Protein AF-A0A966PVG3-F1 (afdb_monomer)

Solvent-accessible surface area (backbone atoms only — not comparable to full-atom values): 7642 Å² total; per-residue (Å²): 141,84,84,85,85,81,87,70,96,62,101,69,91,78,86,78,86,86,79,92,76,95,73,86,72,82,71,75,79,73,62,93,82,69,76,75,60,95,84,68,66,78,72,76,71,67,81,65,56,90,96,37,54,70,64,31,50,52,52,36,54,48,45,52,58,73,65,40,56,68,58,55,53,57,61,68,74,50,93,69,58,72,68,56,52,53,51,52,52,52,51,51,51,50,53,55,48,53,53,51,51,60,72,70,53,74,80,80,86,77,130

Foldseek 3Di:
DDDDDDDDDDPDDDDDDDDDDDDPDPPPPPDPPDPDDPPPPPALDFDADPPRVVVRVVVSVVRVVVVCVVVVVVPVVDDDDVVVVVVVVVVVVVVVVVVVCVVPDDDDDDD

Sequence (111 aa):
MILEINLARDKSVVLYIKHINNRRFKIAIPNKRFKPRPDEKLGLIVDVPEGQFEKAFRKFRNKVQDSGLLEEIRERMEYEKPSISRKKAKNQARKRWLKKVASTKLPPKLY

Nearest PDB structures (foldseek):
  6gaz-assembly1_AU  TM=6.120E-01  e=1.998E-02  Sus scrofa
  8any-assembly1_AQ  TM=6.248E-01  e=4.425E-02  Homo sapiens

pLDDT: mean 72.33, std 24.22, range [23.53, 97.81]

Structure (mmCIF, N/CA/C/O backbone):
data_AF-A0A966PVG3-F1
#
_entry.id   AF-A0A966PVG3-F1
#
loop_
_atom_site.group_PDB
_atom_site.id
_atom_site.type_symbol
_atom_site.label_atom_id
_atom_site.label_alt_id
_atom_site.label_comp_id
_atom_site.label_asym_id
_atom_site.label_entity_id
_atom_site.label_seq_id
_atom_site.pdbx_PDB_ins_code
_atom_site.Cartn_x
_atom_site.Cartn_y
_atom_site.Cartn_z
_atom_site.occupancy
_atom_site.B_iso_or_equiv
_atom_site.auth_seq_id
_atom_site.auth_comp_id
_atom_site.auth_asym_id
_atom_site.auth_atom_id
_atom_site.pdbx_PDB_model_num
ATOM 1 N N . MET A 1 1 ? 14.954 33.764 5.720 1.00 37.12 1 MET A N 1
ATOM 2 C CA . MET A 1 1 ? 14.566 33.478 7.116 1.00 37.12 1 MET A CA 1
ATOM 3 C C . MET A 1 1 ? 13.916 34.722 7.678 1.00 37.12 1 MET A C 1
ATOM 5 O O . MET A 1 1 ? 14.643 35.664 7.922 1.00 37.12 1 MET A O 1
ATOM 9 N N . ILE A 1 2 ? 12.591 34.729 7.806 1.00 23.53 2 ILE A N 1
ATOM 10 C CA . ILE A 1 2 ? 11.810 35.454 8.820 1.00 23.53 2 ILE A CA 1
ATOM 11 C C . ILE A 1 2 ? 10.505 34.644 8.895 1.00 23.53 2 ILE A C 1
ATOM 13 O O . ILE A 1 2 ? 9.831 34.466 7.882 1.00 23.53 2 ILE A O 1
ATOM 17 N N . LEU A 1 3 ? 10.240 34.035 10.050 1.00 30.44 3 LEU A N 1
ATOM 18 C CA . LEU A 1 3 ? 9.020 33.288 10.352 1.00 30.44 3 LEU A CA 1
ATOM 19 C C . LEU A 1 3 ? 8.154 34.209 11.214 1.00 30.44 3 LEU A C 1
ATOM 21 O O . LEU A 1 3 ? 8.503 34.449 12.365 1.00 30.44 3 LEU A O 1
ATOM 25 N N . GLU A 1 4 ? 7.055 34.736 10.680 1.00 28.86 4 GLU A N 1
ATOM 26 C CA . GLU A 1 4 ? 6.042 35.383 11.517 1.00 28.86 4 GLU A CA 1
ATOM 27 C C . GLU A 1 4 ? 5.070 34.327 12.055 1.00 28.86 4 GLU A C 1
ATOM 29 O O . GLU A 1 4 ? 4.453 33.577 11.296 1.00 28.86 4 GLU A O 1
ATOM 34 N N . ILE A 1 5 ? 4.946 34.267 13.382 1.00 37.72 5 ILE A N 1
ATOM 35 C CA . ILE A 1 5 ? 4.001 33.417 14.111 1.00 37.72 5 ILE A CA 1
ATOM 36 C C . ILE A 1 5 ? 2.838 34.317 14.537 1.00 37.72 5 ILE A C 1
ATOM 38 O O . ILE A 1 5 ? 2.929 35.006 15.548 1.00 37.72 5 ILE A O 1
ATOM 42 N N . ASN A 1 6 ? 1.747 34.334 13.769 1.00 36.62 6 ASN A N 1
ATOM 43 C CA . ASN A 1 6 ? 0.513 35.009 14.178 1.00 36.62 6 ASN A CA 1
ATOM 44 C C . ASN A 1 6 ? -0.455 34.001 14.812 1.00 36.62 6 ASN A C 1
ATOM 46 O O . ASN A 1 6 ? -0.946 33.079 14.159 1.00 36.62 6 ASN A O 1
ATOM 50 N N . LEU A 1 7 ? -0.706 34.191 16.109 1.00 43.53 7 LEU A N 1
ATOM 51 C CA . LEU A 1 7 ? -1.628 33.416 16.935 1.00 43.53 7 LEU A CA 1
ATOM 52 C C . LEU A 1 7 ? -3.058 33.950 16.729 1.00 43.53 7 LEU A C 1
ATOM 54 O O . LEU A 1 7 ? -3.460 34.920 17.367 1.00 43.53 7 LEU A O 1
ATOM 58 N N . ALA A 1 8 ? -3.831 33.340 15.827 1.00 41.03 8 ALA A N 1
ATOM 59 C CA . ALA A 1 8 ? -5.251 33.658 15.668 1.00 41.03 8 ALA A CA 1
ATOM 60 C C . ALA A 1 8 ? -6.117 32.775 16.584 1.00 41.03 8 ALA A C 1
ATOM 62 O O . ALA A 1 8 ? -5.935 31.564 16.688 1.00 41.03 8 ALA A O 1
ATOM 63 N N . ARG A 1 9 ? -7.057 33.434 17.260 1.00 46.69 9 ARG A N 1
ATOM 64 C CA . ARG A 1 9 ? -7.777 33.034 18.474 1.00 46.69 9 ARG A CA 1
ATOM 65 C C . ARG A 1 9 ? -9.003 32.137 18.238 1.00 46.69 9 ARG A C 1
ATOM 67 O O . ARG A 1 9 ? -9.916 32.179 19.046 1.00 46.69 9 ARG A O 1
ATOM 74 N N . ASP A 1 10 ? -9.016 31.308 17.195 1.00 41.84 10 ASP A N 1
ATOM 75 C CA . ASP A 1 10 ? -10.086 30.329 16.962 1.00 41.84 10 ASP A CA 1
ATOM 76 C C . ASP A 1 10 ? -9.534 29.008 16.418 1.00 41.84 10 ASP A C 1
ATOM 78 O O . ASP A 1 10 ? -8.611 28.957 15.606 1.00 41.84 10 ASP A O 1
ATOM 82 N N . LYS A 1 11 ? -10.101 27.913 16.923 1.00 41.31 11 LYS A N 1
ATOM 83 C CA . LYS A 1 11 ? -9.664 26.519 16.783 1.00 41.31 11 LYS A CA 1
ATOM 84 C C . LYS A 1 11 ? -9.547 26.063 15.317 1.00 41.31 11 LYS A C 1
ATOM 86 O O . LYS A 1 11 ? -10.469 25.457 14.789 1.00 41.31 11 LYS A O 1
ATOM 91 N N . SER A 1 12 ? -8.422 26.306 14.647 1.00 33.00 12 SER A N 1
ATOM 92 C CA . SER A 1 12 ? -7.921 25.486 13.524 1.00 33.00 12 SER A CA 1
ATOM 93 C C . SER A 1 12 ?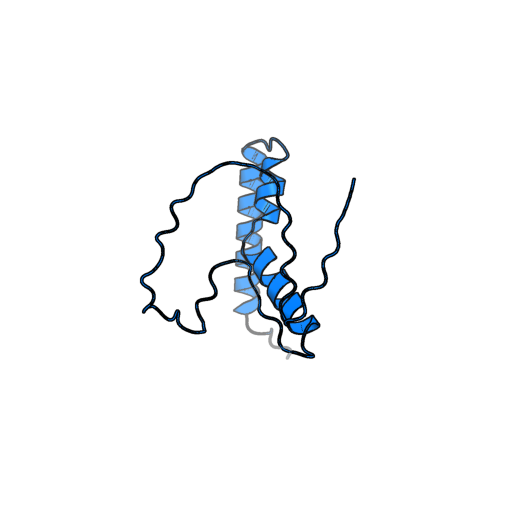 -6.552 25.990 13.054 1.00 33.00 12 SER A C 1
ATOM 95 O O . SER A 1 12 ? -6.431 26.852 12.189 1.00 33.00 12 SER A O 1
ATOM 97 N N . VAL A 1 13 ? -5.483 25.429 13.619 1.00 34.34 13 VAL A N 1
ATOM 98 C CA . VAL A 1 13 ? -4.112 25.680 13.154 1.00 34.34 13 VAL A CA 1
ATOM 99 C C . VAL A 1 13 ? -3.903 24.913 11.844 1.00 34.34 13 VAL A C 1
ATOM 101 O O . VAL A 1 13 ? -3.548 23.737 11.842 1.00 34.34 13 VAL A O 1
ATOM 104 N N . VAL A 1 14 ? -4.176 25.561 10.711 1.00 35.84 14 VAL A N 1
ATOM 105 C CA . VAL A 1 14 ? -3.861 25.028 9.378 1.00 35.84 14 VAL A CA 1
ATOM 106 C C . VAL A 1 14 ? -2.420 25.411 9.045 1.00 35.84 14 VAL A C 1
ATOM 108 O O . VAL A 1 14 ? -2.144 26.527 8.610 1.00 35.84 14 VAL A O 1
ATOM 111 N N . LEU A 1 15 ? -1.482 24.488 9.267 1.00 32.56 15 LEU A N 1
ATOM 112 C CA . LEU A 1 15 ? -0.089 24.650 8.847 1.00 32.56 15 LEU A CA 1
ATOM 113 C C . LEU A 1 15 ? -0.007 24.578 7.313 1.00 32.56 15 LEU A C 1
ATOM 115 O O . LEU A 1 15 ? -0.038 23.497 6.726 1.00 32.56 15 LEU A O 1
ATOM 119 N N . TYR A 1 16 ? 0.086 25.731 6.651 1.00 31.47 16 TYR A N 1
ATOM 120 C CA . TYR A 1 16 ? 0.395 25.814 5.223 1.00 31.47 16 TYR A CA 1
ATOM 121 C C . TYR A 1 16 ? 1.912 25.741 5.007 1.00 31.47 16 TYR A C 1
ATOM 123 O O . TYR A 1 16 ? 2.641 26.642 5.412 1.00 31.47 16 TYR A O 1
ATOM 131 N N . ILE A 1 17 ? 2.387 24.727 4.280 1.00 37.81 17 ILE A N 1
ATOM 132 C CA . ILE A 1 17 ? 3.683 24.786 3.588 1.00 37.81 17 ILE A CA 1
ATOM 133 C C . ILE A 1 17 ? 3.386 25.251 2.160 1.00 37.81 17 ILE A C 1
ATOM 135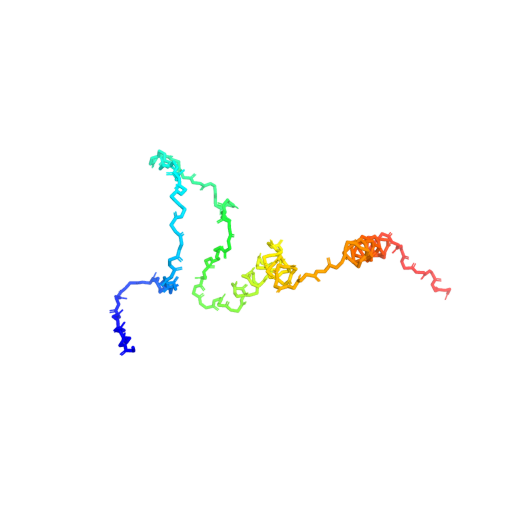 O O . ILE A 1 17 ? 2.778 24.525 1.375 1.00 37.81 17 ILE A O 1
ATOM 139 N N . LYS A 1 18 ? 3.768 26.487 1.825 1.00 39.03 18 LYS A N 1
ATOM 140 C CA . LYS A 1 18 ? 3.577 27.071 0.491 1.00 39.03 18 LYS A CA 1
ATOM 141 C C . LYS A 1 18 ? 4.909 27.047 -0.267 1.00 39.03 18 LYS A C 1
ATOM 143 O O . LYS A 1 18 ? 5.784 27.854 0.033 1.00 39.03 18 LYS A O 1
ATOM 148 N N . HIS A 1 19 ? 5.049 26.188 -1.283 1.00 31.36 19 HIS A N 1
ATOM 149 C CA . HIS A 1 19 ? 5.986 26.463 -2.381 1.00 31.36 19 HIS A CA 1
ATOM 150 C C . HIS A 1 19 ? 5.538 25.902 -3.748 1.00 31.36 19 HIS A C 1
ATOM 152 O O . HIS A 1 19 ? 5.462 24.699 -3.968 1.00 31.36 19 HIS A O 1
ATOM 158 N N . ILE A 1 20 ? 5.181 26.862 -4.610 1.00 45.12 20 ILE A N 1
ATOM 159 C CA . ILE A 1 20 ? 5.308 27.005 -6.072 1.00 45.12 20 ILE A CA 1
ATOM 160 C C . ILE A 1 20 ? 5.432 25.719 -6.913 1.00 45.12 20 ILE A C 1
ATOM 162 O O . ILE A 1 20 ? 6.520 25.191 -7.094 1.00 45.12 20 ILE A O 1
ATOM 166 N N . ASN A 1 21 ? 4.327 25.311 -7.553 1.00 39.06 21 ASN A N 1
ATOM 167 C CA . ASN A 1 21 ? 4.325 25.030 -8.994 1.00 39.06 21 ASN A CA 1
ATOM 168 C C . ASN A 1 21 ? 2.907 25.125 -9.580 1.00 39.06 21 ASN A C 1
ATOM 170 O O . ASN A 1 21 ? 1.956 24.465 -9.164 1.00 39.06 21 ASN A O 1
ATOM 174 N N . ASN A 1 22 ? 2.790 26.034 -10.540 1.00 41.56 22 ASN A N 1
ATOM 175 C CA . ASN A 1 22 ? 1.582 26.692 -11.010 1.00 41.56 22 ASN A CA 1
ATOM 176 C C . ASN A 1 22 ? 0.771 25.811 -11.982 1.00 41.56 22 ASN A C 1
ATOM 178 O O . ASN A 1 22 ? 0.688 26.107 -13.171 1.00 41.56 22 ASN A O 1
ATOM 182 N N . ARG A 1 23 ? 0.156 24.720 -11.504 1.00 42.12 23 ARG A N 1
ATOM 183 C CA . ARG A 1 23 ? -0.913 24.037 -12.254 1.00 42.12 23 ARG A CA 1
ATOM 184 C C . ARG A 1 23 ? -2.264 24.466 -11.711 1.00 42.12 23 ARG A C 1
ATOM 186 O O . ARG A 1 23 ? -2.739 23.979 -10.691 1.00 42.12 23 ARG A O 1
ATOM 193 N N . ARG A 1 24 ? -2.862 25.417 -12.424 1.00 39.53 24 ARG A N 1
ATOM 194 C CA . ARG A 1 24 ? -4.205 25.954 -12.220 1.00 39.53 24 ARG A CA 1
ATOM 195 C C . ARG A 1 24 ? -5.239 24.844 -12.465 1.00 39.53 24 ARG A C 1
ATOM 197 O O . ARG A 1 24 ? -5.861 24.784 -13.520 1.00 39.53 24 ARG A O 1
ATOM 204 N N . PHE A 1 25 ? -5.396 23.933 -11.505 1.00 38.88 25 PHE A N 1
ATOM 205 C CA . PHE A 1 25 ? -6.525 23.010 -11.477 1.00 38.88 25 PHE A CA 1
ATOM 206 C C . PHE A 1 25 ? -7.785 23.856 -11.292 1.00 38.88 25 PHE A C 1
ATOM 208 O O . PHE A 1 25 ? -7.954 24.515 -10.266 1.00 38.88 25 PHE A O 1
ATOM 215 N N . LYS A 1 26 ? -8.653 23.894 -12.309 1.00 31.30 26 LYS A N 1
ATOM 216 C CA . LYS A 1 26 ? -10.000 24.451 -12.173 1.00 31.30 26 LYS A CA 1
ATOM 217 C C . LYS A 1 26 ? -10.766 23.551 -11.206 1.00 31.30 26 LYS A C 1
ATOM 219 O O . LYS A 1 26 ? -11.350 22.554 -11.612 1.00 31.30 26 LYS A O 1
ATOM 224 N N . ILE A 1 27 ? -10.726 23.882 -9.922 1.00 35.56 27 ILE A N 1
ATOM 225 C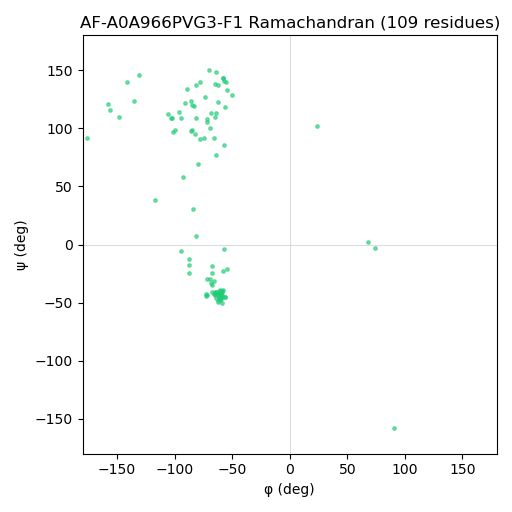 CA . ILE A 1 27 ? -11.653 23.322 -8.946 1.00 35.56 27 ILE A CA 1
ATOM 226 C C . ILE A 1 27 ? -12.991 23.985 -9.272 1.00 35.56 27 ILE A C 1
ATOM 228 O O . ILE A 1 27 ? -13.138 25.196 -9.102 1.00 35.56 27 ILE A O 1
ATOM 232 N N . ALA A 1 28 ? -13.933 23.229 -9.837 1.00 48.47 28 ALA A N 1
ATOM 233 C CA . ALA A 1 28 ? -15.306 23.697 -9.954 1.00 48.47 28 ALA A CA 1
ATOM 234 C C . ALA A 1 28 ? -15.771 24.055 -8.539 1.00 48.47 28 ALA A C 1
ATOM 236 O O . ALA A 1 28 ? -15.742 23.194 -7.664 1.00 48.47 28 ALA A O 1
ATOM 237 N N . ILE A 1 29 ? -16.118 25.321 -8.296 1.00 47.38 29 ILE A N 1
ATOM 238 C CA . ILE A 1 29 ? -16.667 25.745 -7.006 1.00 47.38 29 ILE A CA 1
ATOM 239 C C . ILE A 1 29 ? -18.005 25.015 -6.879 1.00 47.38 29 ILE A C 1
ATOM 241 O O . ILE A 1 29 ? -18.917 25.313 -7.658 1.00 47.38 29 ILE A O 1
ATOM 245 N N . PRO A 1 30 ? -18.135 24.024 -5.979 1.00 50.88 30 PRO A N 1
ATOM 246 C CA . PRO A 1 30 ? -19.380 23.298 -5.868 1.00 50.88 30 PRO A CA 1
ATOM 247 C C . PRO A 1 30 ? -20.456 24.265 -5.379 1.00 50.88 30 PRO A C 1
ATOM 249 O O . PRO A 1 30 ? -20.226 25.121 -4.520 1.00 50.88 30 PRO A O 1
ATOM 252 N N . ASN A 1 31 ? -21.635 24.141 -5.979 1.00 57.56 31 ASN A N 1
ATOM 253 C CA . ASN A 1 31 ? -22.809 24.941 -5.670 1.00 57.56 31 ASN A CA 1
ATOM 254 C C . ASN A 1 31 ? -23.040 24.931 -4.144 1.00 57.56 31 ASN A C 1
ATOM 256 O O . ASN A 1 31 ? -23.087 23.852 -3.552 1.00 57.56 31 ASN A O 1
ATOM 260 N N . LYS A 1 32 ? -23.197 26.099 -3.496 1.00 53.06 32 LYS A N 1
ATOM 261 C CA . LYS A 1 32 ? -23.211 26.269 -2.015 1.00 53.06 32 LYS A CA 1
ATOM 262 C C . LYS A 1 32 ? -24.278 25.449 -1.258 1.00 53.06 32 LYS A C 1
ATOM 264 O O . LYS A 1 32 ? -24.340 25.495 -0.035 1.00 53.06 32 LYS A O 1
ATOM 269 N N . ARG A 1 33 ? -25.139 24.723 -1.975 1.00 47.59 33 ARG A N 1
ATOM 270 C CA . ARG A 1 33 ? -26.182 23.835 -1.444 1.00 47.59 33 ARG A CA 1
ATOM 271 C C . ARG A 1 33 ? -25.741 22.370 -1.321 1.00 47.59 33 ARG A C 1
ATOM 273 O O . ARG A 1 33 ? -26.494 21.570 -0.778 1.00 47.59 33 ARG A O 1
ATOM 280 N N . PHE A 1 34 ? -24.544 22.009 -1.786 1.00 48.00 34 PHE A N 1
ATOM 281 C CA . PHE A 1 34 ? -24.001 20.662 -1.616 1.00 48.00 34 PHE A CA 1
ATOM 282 C C . PHE A 1 34 ? -23.317 20.551 -0.246 1.00 48.00 34 PHE A C 1
ATOM 284 O O . PHE A 1 34 ? -22.185 20.995 -0.070 1.00 48.00 34 PHE A O 1
ATOM 291 N N . LYS A 1 35 ? -24.011 19.991 0.752 1.00 49.66 35 LYS A N 1
ATOM 292 C CA . LYS A 1 35 ? -23.358 19.513 1.979 1.00 49.66 35 LYS A CA 1
ATOM 293 C C . LYS A 1 35 ? -22.786 18.126 1.650 1.00 49.66 35 LYS A C 1
ATOM 295 O O . LYS A 1 35 ? -23.596 17.224 1.435 1.00 49.66 35 LYS A O 1
ATOM 300 N N . PRO A 1 36 ? -21.455 17.937 1.535 1.00 52.44 36 PRO A N 1
ATOM 301 C CA . PRO A 1 36 ? -20.901 16.606 1.305 1.00 52.44 36 PRO A CA 1
ATOM 302 C C . PRO A 1 36 ? -21.343 15.682 2.441 1.00 52.44 36 PRO A C 1
ATOM 304 O O . PRO A 1 36 ? -21.464 16.117 3.592 1.00 52.44 36 PRO A O 1
ATOM 307 N N . ARG A 1 37 ? -21.620 14.416 2.117 1.00 54.06 37 ARG A N 1
ATOM 308 C CA . ARG A 1 37 ? -21.964 13.422 3.136 1.00 54.06 37 ARG A CA 1
ATOM 309 C C . ARG A 1 37 ? -20.802 13.333 4.144 1.00 54.06 37 ARG A C 1
ATOM 311 O O . ARG A 1 37 ? -19.650 13.467 3.726 1.00 54.06 37 ARG A O 1
ATOM 318 N N . PRO A 1 38 ? -21.051 13.149 5.455 1.00 54.38 38 PRO A N 1
ATOM 319 C CA . PRO A 1 38 ? -19.999 13.182 6.484 1.00 54.38 38 PRO A CA 1
ATOM 320 C C . PRO A 1 38 ? -18.823 12.215 6.236 1.00 54.38 38 PRO A C 1
ATOM 322 O O . PRO A 1 38 ? -17.731 12.403 6.775 1.00 54.38 38 PRO A O 1
ATOM 325 N N . ASP A 1 39 ? -19.052 11.186 5.423 1.00 54.56 39 ASP A N 1
ATOM 326 C CA . ASP A 1 39 ? -18.127 10.130 5.021 1.00 54.56 39 ASP A CA 1
ATOM 327 C C . ASP A 1 39 ? -17.256 10.459 3.789 1.00 54.56 39 ASP A C 1
ATOM 329 O O . ASP A 1 39 ? -16.237 9.800 3.576 1.00 54.56 39 ASP A O 1
ATOM 333 N N . GLU A 1 40 ? -17.540 11.521 3.030 1.00 56.53 40 GLU A N 1
ATOM 334 C CA . GLU A 1 40 ? -16.767 11.909 1.838 1.00 56.53 40 GLU A CA 1
ATOM 335 C C . GLU A 1 40 ? -15.662 12.927 2.159 1.00 56.53 40 GLU A C 1
ATOM 337 O O . GLU A 1 40 ? -15.588 14.025 1.603 1.00 56.53 40 GLU A O 1
ATOM 342 N N . LYS A 1 41 ? -14.745 12.577 3.065 1.00 55.81 41 LYS A N 1
ATOM 343 C CA . LYS A 1 41 ? -13.515 13.369 3.229 1.00 55.81 41 LYS A CA 1
ATOM 344 C C . LYS A 1 41 ? -12.534 13.030 2.118 1.00 55.81 41 LYS A C 1
ATOM 346 O O . LYS A 1 41 ? -11.721 12.117 2.255 1.00 55.81 41 LYS A O 1
ATOM 351 N N . LEU A 1 42 ? -12.625 13.780 1.024 1.00 60.34 42 LEU A N 1
ATOM 352 C CA . LEU A 1 42 ? -11.730 13.684 -0.125 1.00 60.34 42 LEU A CA 1
ATOM 353 C C . LEU A 1 42 ? -10.280 14.018 0.288 1.00 60.34 42 LEU A C 1
ATOM 355 O O . LEU A 1 42 ? -9.996 15.097 0.807 1.00 60.34 42 LEU A O 1
ATOM 359 N N . GLY A 1 43 ? -9.351 13.085 0.052 1.00 69.75 43 GLY A N 1
ATOM 360 C CA . GLY A 1 43 ? -7.904 13.292 0.208 1.00 69.75 43 GLY A CA 1
ATOM 361 C C . GLY A 1 43 ? -7.302 12.972 1.590 1.00 69.75 43 GLY A C 1
ATOM 362 O O . GLY A 1 43 ? -7.836 12.193 2.384 1.00 69.75 43 GLY A O 1
ATOM 363 N N . LEU A 1 44 ? -6.134 13.568 1.865 1.00 79.69 44 LEU A N 1
ATOM 364 C CA . LEU A 1 44 ? -5.276 13.293 3.034 1.00 79.69 44 LEU A CA 1
ATOM 365 C C . LEU A 1 44 ? -5.707 14.005 4.331 1.00 79.69 44 LEU A C 1
ATOM 367 O O . LEU A 1 44 ? -4.998 13.950 5.331 1.00 79.69 44 LEU A O 1
ATOM 371 N N . ILE A 1 45 ? -6.859 14.673 4.345 1.00 84.25 45 ILE A N 1
ATOM 372 C CA . ILE A 1 45 ? -7.301 15.482 5.488 1.00 84.25 45 ILE A CA 1
ATOM 373 C C . ILE A 1 45 ? -7.933 14.585 6.566 1.00 84.25 45 ILE A C 1
ATOM 375 O O . ILE A 1 45 ? -8.703 13.662 6.264 1.00 84.25 45 ILE A O 1
ATOM 379 N N . VAL A 1 46 ? -7.605 14.846 7.836 1.00 84.06 46 VAL A N 1
ATOM 380 C CA . VAL A 1 46 ? -8.17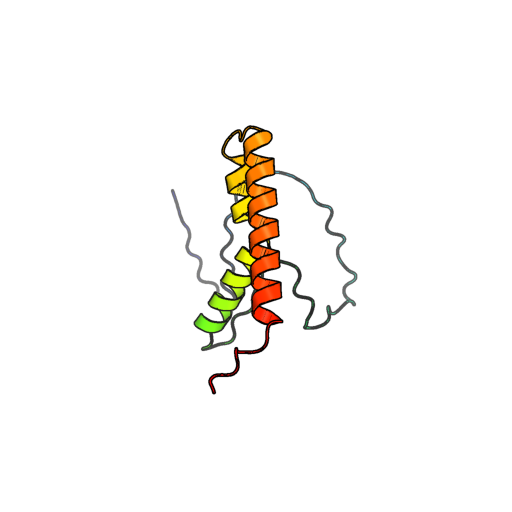7 14.177 9.014 1.00 84.06 46 VAL A CA 1
ATOM 381 C C . VAL A 1 46 ? -8.520 15.222 10.070 1.00 84.06 46 VAL A C 1
ATOM 383 O O . VAL A 1 46 ? -7.643 15.956 10.511 1.00 84.06 46 VAL A O 1
ATOM 386 N N . ASP A 1 47 ? -9.779 15.254 10.501 1.00 84.19 47 ASP A N 1
ATOM 387 C CA . ASP A 1 47 ? -10.203 16.122 11.604 1.00 84.19 47 ASP A CA 1
ATOM 388 C C . ASP A 1 47 ? -9.782 15.502 12.933 1.00 84.19 47 ASP A C 1
ATOM 390 O O . ASP A 1 47 ? -9.906 14.287 13.141 1.00 84.19 47 ASP A O 1
ATOM 394 N N . VAL A 1 48 ? -9.326 16.357 13.841 1.00 85.81 48 VAL A N 1
ATOM 395 C CA . VAL A 1 48 ? -8.884 15.968 15.176 1.00 85.81 48 VAL A CA 1
ATOM 396 C C . VAL A 1 48 ? -9.947 16.403 16.187 1.00 85.81 48 VAL A C 1
ATOM 398 O O . VAL A 1 48 ? -10.132 17.604 16.376 1.00 85.81 48 VAL A O 1
ATOM 401 N N . PRO A 1 49 ? -10.654 15.464 16.842 1.00 82.19 49 PRO A N 1
ATOM 402 C CA . PRO A 1 49 ? -11.497 15.794 17.983 1.00 82.19 49 PRO A CA 1
ATOM 403 C C . PRO A 1 49 ? -10.630 16.167 19.192 1.00 82.19 49 PRO A C 1
ATOM 405 O O . PRO A 1 49 ? -9.527 15.633 19.359 1.00 82.19 49 PRO A O 1
ATOM 408 N N . GLU A 1 50 ? -11.145 17.033 20.065 1.00 83.44 50 GLU A N 1
ATOM 409 C CA . GLU A 1 50 ? -10.472 17.406 21.314 1.00 83.44 50 GLU A CA 1
ATOM 410 C C . GLU A 1 50 ? -10.133 16.151 22.148 1.00 83.44 50 GLU A C 1
ATOM 412 O O . GLU A 1 50 ? -10.933 15.220 22.264 1.00 83.44 50 GLU A O 1
ATOM 417 N N . GLY A 1 51 ? -8.895 16.076 22.649 1.00 84.19 51 GLY A N 1
ATOM 418 C CA . GLY A 1 51 ? -8.385 14.936 23.425 1.00 84.19 51 GLY A CA 1
ATOM 419 C C . GLY A 1 51 ? -8.054 13.657 22.632 1.00 84.19 51 GLY A C 1
ATOM 420 O O . GLY A 1 51 ? -7.539 12.709 23.215 1.00 84.19 51 GLY A O 1
ATOM 421 N N . GLN A 1 52 ? -8.295 13.599 21.313 1.00 85.94 52 GLN A N 1
ATOM 422 C CA . GLN A 1 52 ? -8.093 12.390 20.486 1.00 85.94 52 GLN A CA 1
ATOM 423 C C . GLN A 1 52 ? -7.032 12.557 19.381 1.00 85.94 52 GLN A C 1
ATOM 425 O O . GLN A 1 52 ? -7.173 12.019 18.277 1.00 85.94 52 GLN A O 1
ATOM 430 N N . PHE A 1 53 ? -5.942 13.267 19.677 1.00 87.38 53 PHE A N 1
ATOM 431 C CA . PHE A 1 53 ? -4.861 13.523 18.719 1.00 87.38 53 PHE A CA 1
ATOM 432 C C . PHE A 1 53 ? -4.210 12.241 18.179 1.00 87.38 53 PHE A C 1
ATOM 434 O O . PHE A 1 53 ? -4.139 12.056 16.966 1.00 87.38 53 PHE A O 1
ATOM 441 N N . GLU A 1 54 ? -3.815 11.312 19.053 1.00 90.25 54 GLU A N 1
ATOM 442 C CA . GLU A 1 54 ? -3.093 10.092 18.654 1.00 90.25 54 GLU A CA 1
ATOM 443 C C . GLU A 1 54 ? -3.904 9.233 17.669 1.00 90.25 54 GLU A C 1
ATOM 445 O O . GLU A 1 54 ? -3.415 8.748 16.645 1.00 90.25 54 GLU A O 1
ATOM 450 N N . LYS A 1 55 ? -5.210 9.109 17.926 1.00 85.56 55 LYS A N 1
ATOM 451 C CA . LYS A 1 55 ? -6.130 8.373 17.053 1.00 85.56 55 LYS A CA 1
ATOM 452 C C . LYS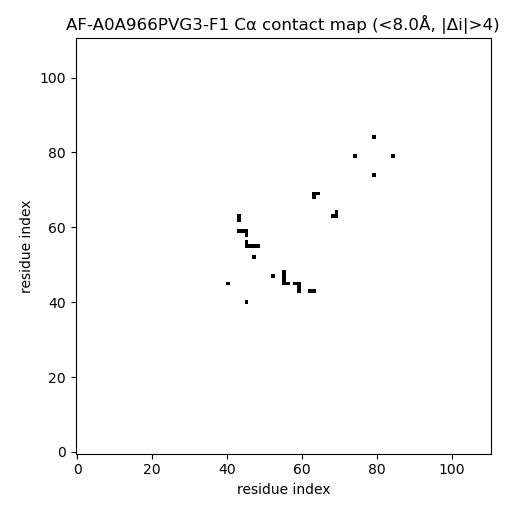 A 1 55 ? -6.252 9.038 15.683 1.00 85.56 55 LYS A C 1
ATOM 454 O O . LYS A 1 55 ? -6.299 8.335 14.670 1.00 85.56 55 LYS A O 1
ATOM 459 N N . ALA A 1 56 ? -6.326 10.367 15.643 1.00 86.81 56 ALA A N 1
ATOM 460 C CA . ALA A 1 56 ? -6.380 11.124 14.398 1.00 86.81 56 ALA A CA 1
ATOM 461 C C . ALA A 1 56 ? -5.056 11.023 13.623 1.00 86.81 56 ALA A C 1
ATOM 463 O O . ALA A 1 56 ? -5.066 10.778 12.417 1.00 86.81 56 ALA A O 1
ATOM 464 N N . PHE A 1 57 ? -3.921 11.083 14.315 1.00 90.44 57 PHE A N 1
ATOM 465 C CA . PHE A 1 57 ? -2.602 10.936 13.714 1.00 90.44 57 PHE A CA 1
ATOM 466 C C . PHE A 1 57 ? -2.378 9.542 13.114 1.00 90.44 57 PHE A C 1
ATOM 468 O O . PHE A 1 57 ? -1.890 9.421 11.989 1.00 90.44 57 PHE A O 1
ATOM 475 N N . ARG A 1 58 ? -2.828 8.476 13.789 1.00 90.69 58 ARG A N 1
ATOM 476 C CA . ARG A 1 58 ? -2.804 7.116 13.229 1.00 90.69 58 ARG A CA 1
ATOM 477 C C . ARG A 1 58 ? -3.630 7.008 11.947 1.00 90.69 58 ARG A C 1
ATOM 479 O O . ARG A 1 58 ? -3.174 6.425 10.967 1.00 90.69 58 ARG A O 1
ATOM 486 N N . LYS A 1 59 ? -4.832 7.597 11.929 1.00 86.69 59 LYS A N 1
ATOM 487 C CA . LYS A 1 59 ? -5.668 7.649 10.717 1.00 86.69 59 LYS A CA 1
ATOM 488 C C . LYS A 1 59 ? -4.970 8.413 9.593 1.00 86.69 59 LYS A C 1
ATOM 490 O O . LYS A 1 59 ? -5.013 7.968 8.452 1.00 86.69 59 LYS A O 1
ATOM 495 N N . PHE A 1 60 ? -4.314 9.525 9.912 1.00 88.50 60 PHE A N 1
ATOM 496 C CA . PHE A 1 60 ? -3.557 10.310 8.942 1.00 88.50 60 PHE A CA 1
ATOM 497 C C . PHE A 1 60 ? -2.391 9.511 8.348 1.00 88.50 60 PHE A C 1
ATOM 499 O O . PHE A 1 60 ? -2.273 9.435 7.128 1.00 88.50 60 PHE A O 1
ATOM 506 N N . ARG A 1 61 ? -1.588 8.834 9.183 1.00 90.75 61 ARG A N 1
ATOM 507 C CA . ARG A 1 61 ? -0.505 7.956 8.706 1.00 90.75 61 ARG A CA 1
ATOM 508 C C . ARG A 1 61 ? -1.021 6.871 7.766 1.00 90.75 61 ARG A C 1
ATOM 510 O O . ARG A 1 61 ? -0.434 6.682 6.706 1.00 90.75 61 ARG A O 1
ATOM 517 N N . ASN A 1 62 ? -2.123 6.211 8.119 1.00 90.00 62 ASN A N 1
ATOM 518 C CA . ASN A 1 62 ? -2.727 5.195 7.257 1.00 90.00 62 ASN A CA 1
ATOM 519 C C . ASN A 1 62 ? -3.174 5.798 5.918 1.00 90.00 62 ASN A C 1
ATOM 521 O O . ASN A 1 62 ? -2.811 5.271 4.877 1.00 90.00 62 ASN A O 1
ATOM 525 N N . LYS A 1 63 ? -3.844 6.961 5.917 1.00 86.88 63 LYS A N 1
ATOM 526 C CA . LYS A 1 63 ? -4.227 7.656 4.673 1.00 86.88 63 LYS A CA 1
ATOM 527 C C . LYS A 1 63 ? -3.027 8.013 3.786 1.00 86.88 63 LYS A C 1
ATOM 529 O O . LYS A 1 63 ? -3.119 7.902 2.567 1.00 86.88 63 LYS A O 1
ATOM 534 N N . VAL A 1 64 ? -1.912 8.448 4.378 1.00 88.81 64 VAL A N 1
ATOM 535 C CA . VAL A 1 64 ? -0.666 8.747 3.646 1.00 88.81 64 VAL A CA 1
ATOM 536 C C . VAL A 1 64 ? -0.035 7.479 3.065 1.00 88.81 64 VAL A C 1
ATOM 538 O O . VAL A 1 64 ? 0.539 7.526 1.982 1.00 88.81 64 VAL A O 1
ATOM 541 N N . GLN A 1 65 ? -0.135 6.346 3.759 1.00 88.69 65 GLN A N 1
ATOM 542 C CA . GLN A 1 65 ? 0.347 5.062 3.246 1.00 88.69 65 GLN A CA 1
ATOM 543 C C . GLN A 1 65 ? -0.552 4.525 2.126 1.00 88.69 65 GLN A C 1
ATOM 545 O O . GLN A 1 65 ? -0.040 4.085 1.098 1.00 88.69 65 GLN A O 1
ATOM 550 N N . ASP A 1 66 ? -1.872 4.616 2.295 1.00 87.25 66 ASP A N 1
ATOM 551 C CA . ASP A 1 66 ? -2.865 4.150 1.325 1.00 87.25 66 ASP A CA 1
ATOM 552 C C . ASP A 1 66 ? -2.827 4.959 0.024 1.00 87.25 66 ASP A C 1
ATOM 554 O O . ASP A 1 66 ? -3.066 4.408 -1.050 1.00 87.25 66 ASP A O 1
ATOM 558 N N . SER A 1 67 ? -2.481 6.251 0.093 1.00 87.50 67 SER A N 1
ATOM 559 C CA . SER A 1 67 ? -2.341 7.093 -1.101 1.00 87.50 67 SER A CA 1
ATOM 560 C C . SER A 1 67 ? -1.165 6.693 -1.996 1.00 87.50 67 SER A C 1
ATOM 562 O O . SER A 1 67 ? -1.131 7.094 -3.155 1.00 87.50 67 SER A O 1
ATOM 564 N N . GLY A 1 68 ? -0.187 5.935 -1.483 1.00 86.56 68 GLY A N 1
ATOM 565 C CA . GLY A 1 68 ? 0.989 5.498 -2.245 1.00 86.56 68 GLY A CA 1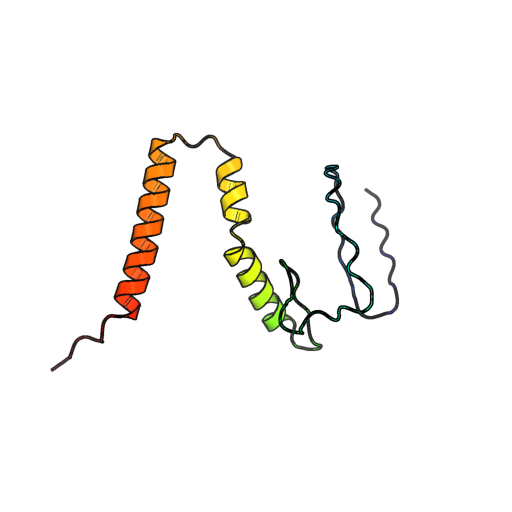
ATOM 566 C C . GLY A 1 68 ? 1.964 6.617 -2.637 1.00 86.56 68 GLY A C 1
ATOM 567 O O . GLY A 1 68 ? 2.982 6.335 -3.265 1.00 86.56 68 GLY A O 1
ATOM 568 N N . LEU A 1 69 ? 1.710 7.865 -2.224 1.00 87.75 69 LEU A N 1
ATOM 569 C CA . LEU A 1 69 ? 2.455 9.056 -2.650 1.00 87.75 69 LEU A CA 1
ATOM 570 C C . LEU A 1 69 ? 3.956 8.966 -2.337 1.00 87.75 69 LEU A C 1
ATOM 572 O O . LEU A 1 69 ? 4.792 9.365 -3.142 1.00 87.75 69 LEU A O 1
ATOM 576 N N . LEU A 1 70 ? 4.316 8.416 -1.174 1.00 87.88 70 LEU A N 1
ATOM 577 C CA . LEU A 1 70 ? 5.722 8.254 -0.790 1.00 87.88 70 LEU A CA 1
ATOM 578 C C . LEU A 1 70 ? 6.454 7.220 -1.653 1.00 87.88 70 LEU A C 1
ATOM 580 O O . LEU A 1 70 ? 7.647 7.376 -1.903 1.00 87.88 70 LEU A O 1
ATOM 584 N N . GLU A 1 71 ? 5.757 6.172 -2.095 1.00 88.25 71 GLU A N 1
ATOM 585 C CA . GLU A 1 71 ? 6.341 5.153 -2.969 1.00 88.25 71 GLU A CA 1
ATOM 586 C C . GLU A 1 71 ? 6.535 5.712 -4.379 1.00 88.25 71 GLU A C 1
ATOM 588 O O . GLU A 1 71 ? 7.606 5.557 -4.954 1.00 88.25 71 GLU A O 1
ATOM 593 N N . GLU A 1 72 ? 5.552 6.458 -4.885 1.00 89.25 72 GLU A N 1
ATOM 594 C CA . GLU A 1 72 ? 5.636 7.139 -6.178 1.00 89.25 72 GLU A CA 1
ATOM 595 C C . GLU A 1 72 ? 6.803 8.134 -6.230 1.00 89.25 72 GLU A C 1
ATOM 597 O O . GLU A 1 72 ? 7.556 8.157 -7.203 1.00 89.25 72 GLU A O 1
ATOM 602 N N . ILE A 1 73 ? 6.992 8.943 -5.181 1.0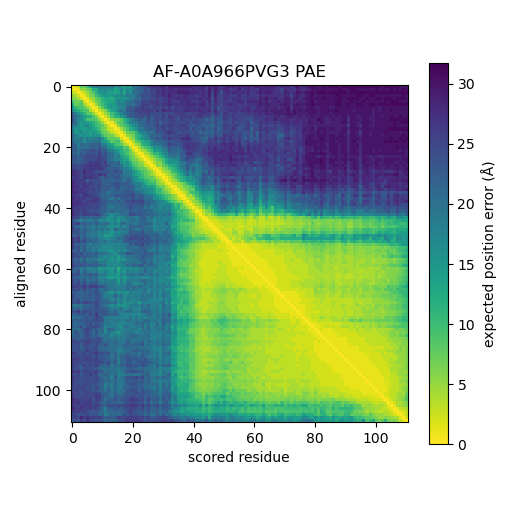0 93.19 73 ILE A N 1
ATOM 603 C CA . ILE A 1 73 ? 8.135 9.863 -5.109 1.00 93.19 73 ILE A CA 1
ATOM 604 C C . ILE A 1 73 ? 9.447 9.077 -5.143 1.00 93.19 73 ILE A C 1
ATOM 606 O O . ILE A 1 73 ? 10.337 9.435 -5.907 1.00 93.19 73 ILE A O 1
ATOM 610 N N . ARG A 1 74 ? 9.563 7.989 -4.370 1.00 89.81 74 ARG A N 1
ATOM 611 C CA . ARG A 1 74 ? 10.766 7.140 -4.365 1.00 89.81 74 ARG A CA 1
ATOM 612 C C . ARG A 1 74 ? 11.080 6.552 -5.731 1.00 89.81 74 ARG A C 1
ATOM 614 O O . ARG A 1 74 ? 12.232 6.590 -6.140 1.00 89.81 74 ARG A O 1
ATOM 621 N N . GLU A 1 75 ? 10.070 6.070 -6.443 1.00 89.88 75 GLU A N 1
ATOM 622 C CA . GLU A 1 75 ? 10.229 5.524 -7.794 1.00 89.88 75 GLU A CA 1
ATOM 623 C C . GLU A 1 75 ? 10.613 6.587 -8.830 1.00 89.88 75 GLU A C 1
ATOM 625 O O . GLU A 1 75 ? 11.224 6.263 -9.842 1.00 89.88 75 GLU A O 1
ATOM 630 N N . ARG A 1 76 ? 10.287 7.861 -8.583 1.00 92.19 76 ARG A N 1
ATOM 631 C CA . ARG A 1 76 ? 10.644 8.980 -9.467 1.00 92.19 76 ARG A CA 1
ATOM 632 C C . ARG A 1 76 ? 12.013 9.590 -9.189 1.00 92.19 76 ARG A C 1
ATOM 634 O O . ARG A 1 76 ? 12.507 10.324 -10.039 1.00 92.19 76 ARG A O 1
ATOM 641 N N . MET A 1 77 ? 12.601 9.347 -8.016 1.00 93.19 77 MET A N 1
ATOM 642 C CA . MET A 1 77 ? 13.890 9.940 -7.642 1.00 93.19 77 MET A CA 1
ATOM 643 C C . MET A 1 77 ? 15.073 9.336 -8.409 1.00 93.19 77 MET A C 1
ATOM 645 O O . MET A 1 77 ? 16.056 10.034 -8.637 1.00 93.19 77 MET A O 1
ATOM 649 N N . GLU A 1 78 ? 14.991 8.068 -8.814 1.00 93.12 78 GLU A N 1
ATOM 650 C CA . GLU A 1 78 ? 16.079 7.346 -9.480 1.00 93.12 78 GLU A CA 1
ATOM 651 C C . GLU A 1 78 ? 15.578 6.651 -10.751 1.00 93.12 78 GLU A C 1
ATOM 653 O O . GLU A 1 78 ? 14.446 6.171 -10.812 1.00 93.12 78 GLU A O 1
ATOM 658 N N . TYR A 1 79 ? 16.432 6.566 -11.775 1.00 94.88 79 TYR A N 1
ATOM 659 C CA . TYR A 1 79 ? 16.139 5.736 -12.938 1.00 94.88 79 TYR A CA 1
ATOM 660 C C . TYR A 1 79 ? 16.255 4.248 -12.582 1.00 94.88 79 TYR A C 1
ATOM 662 O O . TYR A 1 79 ? 17.347 3.686 -12.497 1.00 94.88 79 TYR A O 1
ATOM 670 N N . GLU A 1 80 ? 15.114 3.578 -12.443 1.00 94.06 80 GLU A N 1
ATOM 671 C CA . GLU A 1 80 ? 15.056 2.127 -12.296 1.00 94.06 80 GLU A CA 1
ATOM 672 C C . GLU A 1 80 ? 14.923 1.454 -13.674 1.00 94.06 80 GLU A C 1
ATOM 674 O O . GLU A 1 80 ? 13.961 1.670 -14.415 1.00 94.06 80 GLU A O 1
ATOM 679 N N . LYS A 1 81 ? 15.870 0.573 -14.027 1.00 97.19 81 LYS A N 1
ATOM 680 C CA . LYS A 1 81 ? 15.799 -0.205 -15.277 1.00 9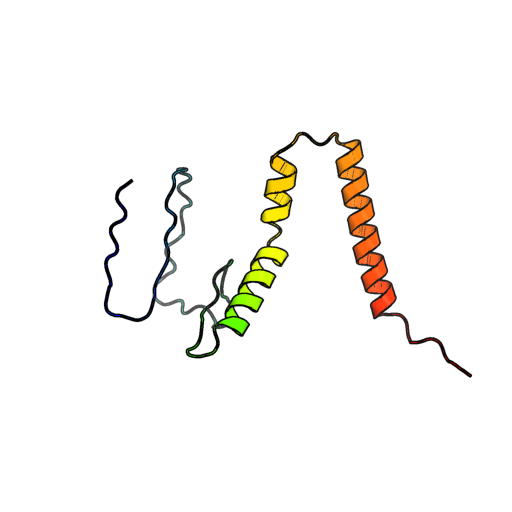7.19 81 LYS A CA 1
ATOM 681 C C . LYS A 1 81 ? 14.463 -0.974 -15.343 1.00 97.19 81 LYS A C 1
ATOM 683 O O . LYS A 1 81 ? 14.101 -1.630 -14.361 1.00 97.19 81 LYS A O 1
ATOM 688 N N . PRO A 1 82 ? 13.782 -1.063 -16.506 1.00 95.62 82 PRO A N 1
ATOM 689 C CA . PRO A 1 82 ? 12.456 -1.694 -16.618 1.00 95.62 82 PRO A CA 1
ATOM 690 C C . PRO A 1 82 ? 12.400 -3.163 -16.167 1.00 95.62 82 PRO A C 1
ATOM 692 O O . PRO A 1 82 ? 11.342 -3.681 -15.818 1.00 95.62 82 PRO A O 1
ATOM 695 N N . SER A 1 83 ? 13.531 -3.876 -16.165 1.00 96.94 83 SER A N 1
ATOM 696 C CA . SER A 1 83 ? 13.607 -5.234 -15.609 1.00 96.94 83 SER A CA 1
ATOM 697 C C . SER A 1 83 ? 13.389 -5.260 -14.089 1.00 96.94 83 SER A C 1
ATOM 699 O O . SER A 1 83 ? 12.657 -6.110 -13.580 1.00 96.94 83 SER A O 1
ATOM 701 N N . ILE A 1 84 ? 13.987 -4.308 -13.368 1.00 95.75 84 ILE A N 1
ATOM 702 C CA . ILE A 1 84 ? 13.935 -4.241 -11.905 1.00 95.75 84 ILE A CA 1
ATOM 703 C C . ILE A 1 84 ? 12.532 -3.803 -11.468 1.00 95.75 84 ILE A C 1
ATOM 705 O O . ILE A 1 84 ? 11.914 -4.509 -10.670 1.00 95.75 84 ILE A O 1
ATOM 709 N N . SER A 1 85 ? 11.960 -2.789 -12.126 1.00 94.06 85 SER A N 1
ATOM 710 C CA . SER A 1 85 ? 10.577 -2.353 -11.888 1.00 94.06 85 SER A CA 1
ATOM 711 C C . SER A 1 85 ? 9.565 -3.499 -12.086 1.00 94.06 85 SER A C 1
ATOM 713 O O . SER A 1 85 ? 8.744 -3.785 -11.208 1.00 94.06 85 SER A O 1
ATOM 715 N N . ARG A 1 86 ? 9.690 -4.285 -13.172 1.00 96.12 86 ARG A N 1
ATOM 716 C CA . ARG A 1 86 ? 8.855 -5.487 -13.393 1.00 96.12 86 ARG A CA 1
ATOM 717 C C . ARG A 1 86 ? 9.037 -6.546 -12.299 1.00 96.12 86 ARG A C 1
ATOM 719 O O . ARG A 1 86 ? 8.057 -7.153 -11.856 1.00 96.12 86 ARG A O 1
ATOM 726 N N . LYS A 1 87 ? 10.270 -6.771 -11.828 1.00 97.19 87 LYS A N 1
ATOM 727 C CA . LYS A 1 87 ? 10.563 -7.695 -10.717 1.00 97.19 87 LYS A CA 1
ATOM 728 C C . LYS A 1 87 ? 9.939 -7.205 -9.405 1.00 97.19 87 LYS A C 1
ATOM 730 O O . LYS A 1 87 ? 9.342 -8.008 -8.685 1.00 97.19 87 LYS A O 1
ATOM 735 N N . LYS A 1 88 ? 10.023 -5.904 -9.112 1.00 94.69 88 LYS A N 1
ATOM 736 C CA . LYS A 1 88 ? 9.414 -5.257 -7.941 1.00 94.69 88 LYS A CA 1
ATOM 737 C C . LYS A 1 88 ? 7.891 -5.414 -7.955 1.00 94.69 88 LYS A C 1
ATOM 739 O O . LYS A 1 88 ? 7.328 -5.904 -6.974 1.00 94.69 88 LYS A O 1
ATOM 744 N N . ALA A 1 89 ? 7.247 -5.141 -9.091 1.00 93.81 89 ALA A N 1
ATOM 745 C CA . ALA A 1 89 ? 5.806 -5.319 -9.277 1.00 93.81 89 ALA A CA 1
ATOM 746 C C . ALA A 1 89 ? 5.360 -6.780 -9.066 1.00 93.81 89 ALA A C 1
ATOM 748 O O . ALA A 1 89 ? 4.430 -7.045 -8.298 1.00 93.81 89 ALA A O 1
ATOM 749 N N . LYS A 1 90 ? 6.069 -7.754 -9.661 1.00 97.38 90 LYS A N 1
ATOM 750 C CA . LYS A 1 90 ? 5.786 -9.191 -9.472 1.00 97.38 90 LYS A CA 1
ATOM 751 C C . LYS A 1 90 ? 5.915 -9.607 -8.005 1.00 97.38 90 LYS A C 1
ATOM 753 O O . LYS A 1 90 ? 5.065 -10.330 -7.482 1.00 97.38 90 LYS A O 1
ATOM 758 N N . ASN A 1 91 ? 6.948 -9.123 -7.319 1.00 97.38 91 ASN A N 1
ATOM 759 C CA . ASN A 1 91 ? 7.149 -9.395 -5.899 1.00 97.38 91 ASN A CA 1
ATOM 760 C C . ASN A 1 91 ? 6.040 -8.782 -5.033 1.00 97.38 91 ASN A C 1
ATOM 762 O O . ASN A 1 91 ? 5.564 -9.435 -4.102 1.00 97.38 91 ASN A O 1
ATOM 766 N N . GLN A 1 92 ? 5.596 -7.560 -5.336 1.00 95.00 92 GLN A N 1
ATOM 767 C CA . GLN A 1 92 ? 4.503 -6.907 -4.616 1.00 95.00 92 GLN A CA 1
ATOM 768 C C . GLN A 1 92 ? 3.177 -7.658 -4.811 1.00 95.00 92 GLN A C 1
ATOM 770 O O . GLN A 1 92 ? 2.473 -7.914 -3.833 1.00 95.00 92 GLN A O 1
ATOM 775 N N . ALA A 1 93 ? 2.871 -8.086 -6.040 1.00 96.50 93 ALA A N 1
ATOM 776 C CA . ALA A 1 93 ? 1.700 -8.908 -6.340 1.00 96.50 93 ALA A CA 1
ATOM 777 C C . ALA A 1 93 ? 1.734 -10.244 -5.581 1.00 96.50 93 ALA A C 1
ATOM 779 O O . ALA A 1 93 ? 0.761 -10.603 -4.915 1.00 96.50 93 ALA A O 1
ATOM 780 N N . ARG A 1 94 ? 2.884 -10.936 -5.580 1.00 97.81 94 ARG A N 1
ATOM 781 C CA . ARG A 1 94 ? 3.073 -12.178 -4.815 1.00 97.81 94 ARG A CA 1
ATOM 782 C C . ARG A 1 94 ? 2.852 -11.961 -3.319 1.00 97.81 94 ARG A C 1
ATOM 784 O O . ARG A 1 94 ? 2.138 -12.738 -2.696 1.00 97.81 94 ARG A O 1
ATOM 791 N N . LYS A 1 95 ? 3.411 -10.893 -2.738 1.00 96.94 95 LYS A N 1
ATOM 792 C CA . LYS A 1 95 ? 3.208 -10.544 -1.320 1.00 96.94 95 LYS A CA 1
ATOM 793 C C . LYS A 1 95 ? 1.732 -10.289 -0.998 1.00 96.94 95 LYS A C 1
ATOM 795 O O . LYS A 1 95 ? 1.248 -10.781 0.017 1.00 96.94 95 LYS A O 1
ATOM 800 N N . ARG A 1 96 ? 1.009 -9.553 -1.852 1.00 95.56 96 ARG A N 1
ATOM 801 C CA . ARG A 1 96 ? -0.440 -9.312 -1.695 1.00 95.56 96 ARG A CA 1
ATOM 802 C C . ARG A 1 96 ? -1.232 -10.622 -1.738 1.00 95.56 96 ARG A C 1
ATOM 804 O O . ARG A 1 96 ? -2.084 -10.843 -0.883 1.00 95.56 96 ARG A O 1
ATOM 811 N N . TRP A 1 97 ? -0.910 -11.509 -2.678 1.00 96.94 97 TRP A N 1
ATOM 812 C CA . TRP A 1 97 ? -1.552 -12.819 -2.790 1.00 96.94 97 TRP A CA 1
ATOM 813 C C . TRP A 1 97 ? -1.280 -13.710 -1.573 1.00 96.94 97 TRP A C 1
ATOM 815 O O . TRP A 1 97 ? -2.221 -14.251 -1.005 1.00 96.94 97 TRP A O 1
ATOM 825 N N . LEU A 1 98 ? -0.030 -13.792 -1.106 1.00 96.81 98 LEU A N 1
ATOM 826 C CA . LEU A 1 98 ? 0.326 -14.565 0.090 1.00 96.81 98 LEU A CA 1
ATOM 827 C C . LEU A 1 98 ? -0.438 -14.090 1.333 1.00 96.81 98 LEU A C 1
ATOM 829 O O . LEU A 1 98 ? -0.925 -14.918 2.096 1.00 96.81 98 LEU A O 1
ATOM 833 N N . LYS A 1 99 ? -0.605 -12.770 1.507 1.00 95.44 99 LYS A N 1
ATOM 834 C CA . LYS A 1 99 ? -1.438 -12.210 2.586 1.00 95.44 99 LYS A CA 1
ATOM 835 C C . LYS A 1 99 ? -2.901 -12.641 2.464 1.00 95.44 99 LYS A C 1
ATOM 837 O O . LYS A 1 99 ? -3.505 -13.008 3.467 1.00 95.44 99 LYS A O 1
ATOM 842 N N . LYS A 1 100 ? -3.460 -12.629 1.248 1.00 95.69 100 LYS A N 1
ATOM 843 C CA . LYS A 1 100 ? -4.833 -13.088 0.991 1.00 95.69 100 LYS A CA 1
ATOM 844 C C . LYS A 1 100 ? -4.994 -14.569 1.334 1.00 95.69 100 LYS A C 1
ATOM 846 O O . LYS A 1 100 ? -5.893 -14.916 2.085 1.00 95.69 100 LYS A O 1
ATOM 851 N N . VAL A 1 101 ? -4.091 -15.421 0.849 1.00 95.50 101 VAL A N 1
ATOM 852 C CA . VAL A 1 101 ? -4.104 -16.865 1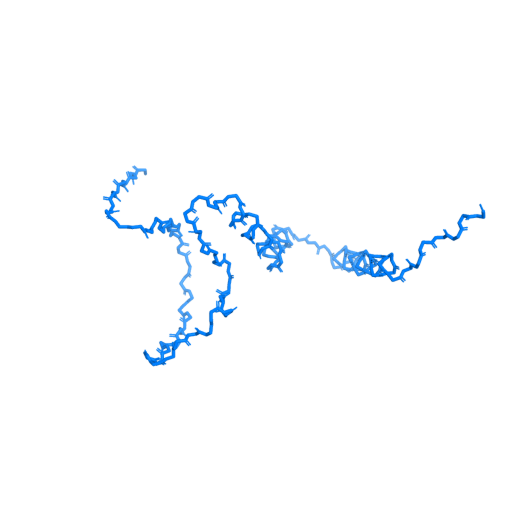.134 1.00 95.50 101 VAL A CA 1
ATOM 853 C C . VAL A 1 101 ? -3.995 -17.133 2.633 1.00 95.50 101 VAL A C 1
ATOM 855 O O . VAL A 1 101 ? -4.768 -17.928 3.157 1.00 95.50 101 VAL A O 1
ATOM 858 N N . ALA A 1 102 ? -3.086 -16.447 3.331 1.00 93.19 102 ALA A N 1
ATOM 859 C CA . ALA A 1 102 ? -2.939 -16.574 4.778 1.00 93.19 102 ALA A CA 1
ATOM 860 C C . ALA A 1 102 ? -4.217 -16.173 5.529 1.00 93.19 102 ALA A C 1
ATOM 862 O O . ALA A 1 102 ? -4.595 -16.848 6.475 1.00 93.19 102 ALA A O 1
ATOM 863 N N . SER A 1 103 ? -4.906 -15.118 5.079 1.00 92.62 103 SER A N 1
ATOM 864 C CA . SER A 1 103 ? -6.185 -14.694 5.659 1.00 92.62 103 SER A CA 1
ATOM 865 C C . SER A 1 103 ? -7.331 -15.672 5.387 1.00 92.62 103 SER A C 1
ATOM 867 O O . SER A 1 103 ? -8.269 -15.719 6.174 1.00 92.62 103 SER A O 1
ATOM 869 N N . THR A 1 104 ? -7.309 -16.395 4.265 1.00 93.75 104 THR A N 1
ATOM 870 C CA . THR A 1 104 ? -8.371 -17.343 3.886 1.00 93.75 104 THR A CA 1
ATOM 871 C C . THR A 1 104 ? -8.149 -18.740 4.475 1.00 93.75 104 THR A C 1
ATOM 873 O O . THR A 1 104 ? -9.104 -19.495 4.636 1.00 93.75 104 THR A O 1
ATOM 876 N N . LYS A 1 105 ? -6.903 -19.117 4.789 1.00 91.31 105 LYS A N 1
ATOM 877 C CA . LYS A 1 105 ? -6.569 -20.454 5.287 1.00 91.31 105 LYS A CA 1
ATOM 878 C C . LYS A 1 105 ? -7.035 -20.632 6.738 1.00 91.31 105 LYS A C 1
ATOM 880 O O . LYS A 1 105 ? -6.672 -19.853 7.613 1.00 91.31 105 LYS A O 1
ATOM 885 N N . LEU A 1 106 ? -7.791 -21.700 6.988 1.00 86.69 106 LEU A N 1
ATOM 886 C CA . LEU A 1 106 ? -8.164 -22.133 8.337 1.00 86.69 106 LEU A CA 1
ATOM 887 C C . LEU A 1 106 ? -6.917 -22.557 9.138 1.00 86.69 106 LEU A C 1
ATOM 889 O O . LEU A 1 106 ? -5.959 -23.069 8.541 1.00 86.69 106 LEU A O 1
ATOM 893 N N . PRO A 1 107 ? -6.907 -22.372 10.471 1.00 87.94 107 PRO A N 1
ATOM 894 C CA . PRO A 1 107 ? -5.813 -22.859 11.302 1.00 87.94 107 PRO A CA 1
ATOM 895 C C . PRO A 1 107 ? -5.653 -24.379 11.122 1.00 87.94 107 PRO A C 1
ATOM 897 O O . PRO A 1 107 ? -6.654 -25.089 10.979 1.00 87.94 107 PRO A O 1
ATOM 900 N N . PRO A 1 108 ? -4.412 -24.896 11.086 1.00 88.56 108 PRO A N 1
ATOM 901 C CA . PRO A 1 108 ? -4.191 -26.331 10.994 1.00 88.56 108 PRO A CA 1
ATOM 902 C C . PRO A 1 108 ? -4.781 -27.016 12.229 1.00 88.56 108 PRO A C 1
ATOM 904 O O . PRO A 1 108 ? -4.619 -26.529 13.348 1.00 88.56 108 PRO A O 1
ATOM 907 N N . LYS A 1 109 ? -5.463 -28.146 12.027 1.00 90.06 109 LYS A N 1
ATOM 908 C CA . LYS A 1 109 ? -5.969 -28.955 13.135 1.00 90.06 109 LYS A CA 1
ATOM 909 C C . LYS A 1 109 ? -4.772 -29.564 13.868 1.00 90.06 109 LYS A C 1
ATOM 911 O O . LYS A 1 109 ? -4.050 -30.373 13.288 1.00 90.06 109 LYS A O 1
ATOM 916 N N . LEU A 1 110 ? -4.556 -29.139 15.107 1.00 87.44 110 LEU A N 1
ATOM 917 C CA . LEU A 1 110 ? -3.666 -29.810 16.047 1.00 87.44 110 LEU A CA 1
ATOM 918 C C . LEU A 1 110 ? -4.514 -30.910 16.692 1.00 87.44 110 LEU A C 1
ATOM 920 O O . LEU A 1 110 ? -5.617 -30.624 17.159 1.00 87.44 110 LEU A O 1
ATOM 924 N N . TYR A 1 111 ? -4.079 -32.155 16.527 1.00 81.56 111 TYR A N 1
ATOM 925 C CA . TYR A 1 111 ? -4.766 -33.351 17.016 1.00 81.56 111 TYR A CA 1
ATOM 926 C C . TYR A 1 111 ? -4.925 -33.334 18.537 1.00 81.56 111 TYR A C 1
ATOM 928 O O . TYR A 1 111 ? -4.034 -32.780 19.219 1.00 81.56 111 TYR A O 1
#

Mean predicted aligned error: 15.11 Å

Radius of gyration: 21.75 Å; Cα contacts (8 Å, |Δi|>4): 18; chains: 1; bounding box: 42×69×40 Å

Secondary structure (DSSP, 8-state):
--------SSS--------------------TT----TT---SS-----TT-HHHHHHHHHHHHHHT-HHHHHHHHHS---HHHHHHHHHHHHHHHHHHHHHHHSPPP---